Protein AF-A0A1C5UQI0-F1 (afdb_monomer)

Structure (mmCIF, N/CA/C/O backbone):
data_AF-A0A1C5UQI0-F1
#
_entry.id   AF-A0A1C5UQI0-F1
#
loop_
_atom_site.group_PDB
_atom_site.id
_atom_site.type_symbol
_atom_site.label_atom_id
_atom_site.label_alt_id
_atom_site.label_comp_id
_atom_site.label_asym_id
_atom_site.label_entity_id
_atom_site.label_seq_id
_atom_site.pdbx_PDB_ins_code
_atom_site.Cartn_x
_atom_site.Cartn_y
_atom_site.Cartn_z
_atom_site.occupancy
_atom_site.B_iso_or_equiv
_atom_site.auth_seq_id
_atom_site.auth_comp_id
_atom_site.auth_asym_id
_atom_site.auth_atom_id
_at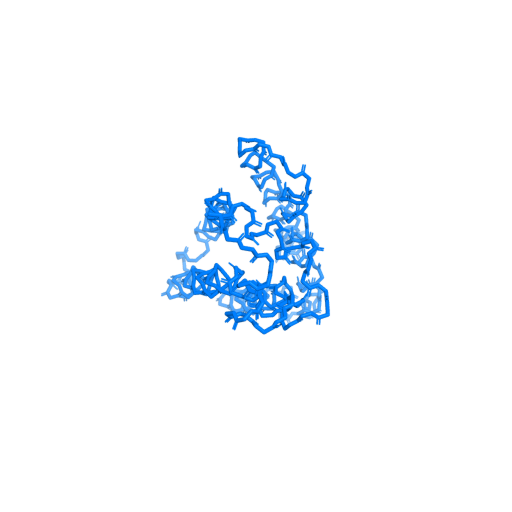om_site.pdbx_PDB_model_num
ATOM 1 N N . MET A 1 1 ? 28.189 0.727 -26.392 1.00 50.06 1 MET A N 1
ATOM 2 C CA . MET A 1 1 ? 26.965 -0.059 -26.652 1.00 50.06 1 MET A CA 1
ATOM 3 C C . MET A 1 1 ? 27.064 -1.346 -25.863 1.00 50.06 1 MET A C 1
ATOM 5 O O . MET A 1 1 ? 28.027 -2.077 -26.050 1.00 50.06 1 MET A O 1
ATOM 9 N N . THR A 1 2 ? 26.119 -1.582 -24.963 1.00 56.41 2 THR A N 1
ATOM 10 C CA . THR A 1 2 ? 26.025 -2.822 -24.183 1.00 56.41 2 THR A CA 1
ATOM 11 C C . THR A 1 2 ? 25.195 -3.815 -24.997 1.00 56.41 2 THR A C 1
ATOM 13 O O . THR A 1 2 ? 24.096 -3.468 -25.423 1.00 56.41 2 THR A O 1
ATOM 16 N N . SER A 1 3 ? 25.720 -5.009 -25.289 1.00 75.00 3 SER A N 1
ATOM 17 C CA . SER A 1 3 ? 24.973 -6.039 -26.029 1.00 75.00 3 SER A CA 1
ATOM 18 C C . SER A 1 3 ? 24.071 -6.829 -25.079 1.00 75.00 3 SER A C 1
ATOM 20 O O . SER A 1 3 ? 24.411 -6.993 -23.905 1.00 75.00 3 SER A O 1
ATOM 22 N N . THR A 1 4 ? 22.962 -7.377 -25.584 1.00 66.38 4 THR A N 1
ATOM 23 C CA . THR A 1 4 ? 22.097 -8.313 -24.838 1.00 66.38 4 THR A CA 1
ATOM 24 C C . THR A 1 4 ? 22.903 -9.460 -24.227 1.00 66.38 4 THR A C 1
ATOM 26 O O . THR A 1 4 ? 22.694 -9.799 -23.067 1.00 66.38 4 THR A O 1
ATOM 29 N N . GLY A 1 5 ? 23.902 -9.974 -24.954 1.00 64.12 5 GLY A N 1
ATOM 30 C CA . GLY A 1 5 ? 24.840 -10.979 -24.446 1.00 64.12 5 GLY A CA 1
ATOM 31 C C . GLY A 1 5 ? 25.583 -10.537 -23.180 1.00 64.12 5 GLY A C 1
ATOM 32 O O . GLY A 1 5 ? 25.612 -11.285 -22.212 1.00 64.12 5 GLY A O 1
ATOM 33 N N . SER A 1 6 ? 26.108 -9.306 -23.135 1.00 75.00 6 SER A N 1
ATOM 34 C CA . SER A 1 6 ? 26.832 -8.790 -21.956 1.00 75.00 6 SER A CA 1
ATOM 35 C C . SER A 1 6 ? 25.939 -8.511 -20.738 1.00 75.00 6 SER A C 1
ATOM 37 O O . SER A 1 6 ? 26.419 -8.552 -19.606 1.00 75.00 6 SER A O 1
ATOM 39 N N . ILE A 1 7 ? 24.640 -8.264 -20.953 1.00 70.50 7 ILE A N 1
ATOM 40 C CA . ILE A 1 7 ? 23.655 -8.076 -19.877 1.00 70.50 7 ILE A CA 1
ATOM 41 C C . ILE A 1 7 ? 23.342 -9.428 -19.227 1.00 70.50 7 ILE A C 1
ATOM 43 O O . ILE A 1 7 ? 23.446 -9.556 -18.009 1.00 70.50 7 ILE A O 1
ATOM 47 N N . TYR A 1 8 ? 23.051 -10.462 -20.021 1.00 69.88 8 TYR A N 1
ATOM 48 C CA . TYR A 1 8 ? 22.779 -11.796 -19.477 1.00 69.88 8 TYR A CA 1
ATOM 49 C C . TYR A 1 8 ? 24.009 -12.437 -18.824 1.00 69.88 8 TYR A C 1
ATOM 51 O O . TYR A 1 8 ? 23.858 -13.147 -17.839 1.00 69.88 8 TYR A O 1
ATOM 59 N N . THR A 1 9 ? 25.237 -12.123 -19.256 1.00 74.50 9 THR A N 1
ATOM 60 C CA . THR A 1 9 ? 26.443 -12.555 -18.521 1.00 74.50 9 THR A CA 1
ATOM 61 C C . THR A 1 9 ? 26.493 -11.995 -17.093 1.00 74.50 9 THR A C 1
ATOM 63 O O . THR A 1 9 ? 27.001 -12.664 -16.198 1.00 74.50 9 THR A O 1
ATOM 66 N N . ARG A 1 10 ? 25.969 -10.783 -16.859 1.00 80.81 10 ARG A N 1
ATOM 67 C CA . ARG A 1 10 ? 25.970 -10.143 -15.535 1.00 80.81 10 ARG A CA 1
ATOM 68 C C . ARG A 1 10 ? 24.823 -10.615 -14.642 1.00 80.81 10 ARG A C 1
ATOM 70 O O . ARG A 1 10 ? 25.010 -10.693 -13.433 1.00 80.81 10 ARG A O 1
ATOM 77 N N . PHE A 1 11 ? 23.658 -10.893 -15.222 1.00 84.88 11 PHE A N 1
ATOM 78 C CA . PHE A 1 11 ? 22.425 -11.160 -14.467 1.00 84.88 11 PHE A CA 1
ATOM 79 C C . PHE A 1 11 ? 21.903 -12.598 -14.595 1.00 84.88 11 PHE A C 1
ATOM 81 O O . PHE A 1 11 ? 20.900 -12.939 -13.980 1.00 84.88 11 PHE A O 1
ATOM 88 N N . GLY A 1 12 ? 22.573 -13.450 -15.371 1.00 88.31 12 GLY A N 1
ATOM 89 C CA . GLY A 1 12 ? 22.181 -14.837 -15.622 1.00 88.31 12 GLY A CA 1
ATOM 90 C C . GLY A 1 12 ? 21.058 -14.942 -16.651 1.00 88.31 12 GLY A C 1
ATOM 91 O O . GLY A 1 12 ? 21.274 -15.411 -17.768 1.00 88.31 12 GLY A O 1
ATOM 92 N N . ASP A 1 13 ? 19.865 -14.476 -16.294 1.00 88.50 13 ASP A N 1
ATOM 93 C CA . ASP A 1 13 ? 18.655 -14.593 -17.105 1.00 88.50 13 ASP A CA 1
ATOM 94 C C . ASP A 1 13 ? 17.747 -13.350 -16.990 1.00 88.50 13 ASP A C 1
ATOM 96 O O . ASP A 1 13 ? 18.134 -12.292 -16.481 1.00 88.50 13 ASP A O 1
ATOM 100 N N . LYS A 1 14 ? 16.527 -13.448 -17.532 1.00 89.56 14 LYS A N 1
ATOM 101 C CA . LYS A 1 14 ? 15.534 -12.366 -17.478 1.00 89.56 14 LYS A CA 1
ATOM 102 C C . LYS A 1 14 ? 15.034 -12.118 -16.050 1.00 89.56 14 LYS A C 1
ATOM 104 O O . LYS A 1 14 ? 14.754 -10.969 -15.717 1.00 89.56 14 LYS A O 1
ATOM 109 N N . GLN A 1 15 ? 14.927 -13.160 -15.226 1.00 91.19 15 GLN A N 1
ATOM 110 C CA . GLN A 1 15 ? 14.463 -13.045 -13.845 1.00 91.19 15 GLN A CA 1
ATOM 111 C C . GLN A 1 15 ? 15.514 -12.348 -12.975 1.00 91.19 15 GLN A C 1
ATOM 113 O O . GLN A 1 15 ? 15.165 -11.457 -12.205 1.00 91.19 15 GLN A O 1
ATOM 118 N N . GLY A 1 16 ? 16.797 -12.663 -13.154 1.00 92.50 16 GLY A N 1
ATOM 119 C CA . GLY A 1 16 ? 17.904 -11.980 -12.487 1.00 92.50 16 GLY A CA 1
ATOM 120 C C . GLY A 1 16 ? 18.025 -10.510 -12.892 1.00 92.50 16 GLY A C 1
ATOM 121 O O . GLY A 1 16 ? 18.287 -9.661 -12.040 1.00 92.50 16 GLY A O 1
ATOM 122 N N . LEU A 1 17 ? 17.761 -10.176 -14.162 1.00 93.38 17 LEU A N 1
ATOM 123 C CA . LEU A 1 17 ? 17.689 -8.777 -14.601 1.00 93.38 17 LEU A CA 1
ATOM 124 C C . LEU A 1 17 ? 16.491 -8.048 -13.977 1.00 93.38 17 LEU A C 1
ATOM 126 O O . LEU A 1 17 ? 16.656 -6.935 -13.490 1.00 93.38 17 LEU A O 1
ATOM 130 N N . PHE A 1 18 ? 15.306 -8.669 -13.972 1.00 95.38 18 PHE A N 1
ATOM 131 C CA . PHE A 1 18 ? 14.113 -8.113 -13.327 1.00 95.38 18 PHE A CA 1
ATOM 132 C C . PHE A 1 18 ? 14.373 -7.835 -11.845 1.00 95.38 18 PHE A C 1
ATOM 134 O O . PHE A 1 18 ? 14.191 -6.707 -11.392 1.00 95.38 18 PHE A O 1
ATOM 141 N N . LYS A 1 19 ? 14.897 -8.831 -11.120 1.00 96.50 19 LYS A N 1
ATOM 142 C CA . LYS A 1 19 ? 15.276 -8.717 -9.710 1.00 96.50 19 LYS A CA 1
ATOM 143 C C . LYS A 1 19 ? 16.222 -7.545 -9.473 1.00 96.50 19 LYS A C 1
ATOM 145 O O . LYS A 1 19 ? 15.951 -6.717 -8.616 1.00 96.50 19 LYS A O 1
ATOM 150 N N . ALA A 1 20 ? 17.290 -7.434 -10.262 1.00 96.00 20 ALA A N 1
ATOM 151 C CA . ALA A 1 20 ? 18.268 -6.360 -10.107 1.00 96.00 20 ALA A CA 1
ATOM 152 C C . ALA A 1 20 ? 17.680 -4.949 -10.306 1.00 96.00 20 ALA A C 1
ATOM 154 O O . ALA A 1 20 ? 18.258 -3.985 -9.808 1.00 96.00 20 ALA A O 1
ATOM 155 N N . ILE A 1 21 ? 16.567 -4.826 -11.038 1.00 96.81 21 ILE A N 1
ATOM 156 C CA . ILE A 1 21 ? 15.860 -3.559 -11.254 1.00 96.81 21 ILE A CA 1
ATOM 157 C C . ILE A 1 21 ? 14.901 -3.267 -10.094 1.00 96.81 21 ILE A C 1
ATOM 159 O O . ILE A 1 21 ? 14.908 -2.156 -9.573 1.00 96.81 21 ILE A O 1
ATOM 163 N N . VAL A 1 22 ? 14.081 -4.242 -9.686 1.00 98.12 22 VAL A N 1
ATOM 164 C CA . VAL A 1 22 ? 12.972 -3.988 -8.747 1.00 98.12 22 VAL A CA 1
ATOM 165 C C . VAL A 1 22 ? 13.344 -4.185 -7.278 1.00 98.12 22 VAL A C 1
ATOM 167 O O . VAL A 1 22 ? 12.765 -3.537 -6.412 1.00 98.12 22 VAL A O 1
ATOM 170 N N . GLU A 1 23 ? 14.304 -5.056 -6.963 1.00 98.06 23 GLU A N 1
ATOM 171 C CA . GLU A 1 23 ? 14.631 -5.403 -5.575 1.00 98.06 23 GLU A CA 1
ATOM 172 C C . GLU A 1 23 ? 15.016 -4.182 -4.721 1.00 98.06 23 GLU A C 1
ATOM 174 O O . GLU A 1 23 ? 14.485 -4.075 -3.615 1.00 98.06 23 GLU A O 1
ATOM 179 N N . PRO A 1 24 ? 15.842 -3.223 -5.191 1.00 98.31 24 PRO A N 1
ATOM 180 C CA . PRO A 1 24 ? 16.176 -2.045 -4.391 1.00 98.31 24 PRO A CA 1
ATOM 181 C C . PRO A 1 24 ? 14.942 -1.244 -3.955 1.00 98.31 24 PRO A C 1
ATOM 183 O O . PRO A 1 24 ? 14.808 -0.919 -2.775 1.00 98.31 24 PRO A O 1
ATOM 186 N N . VAL A 1 25 ? 14.007 -0.990 -4.879 1.00 98.12 25 VAL A N 1
ATOM 187 C CA . VAL A 1 25 ? 12.800 -0.199 -4.586 1.00 98.12 25 VAL A CA 1
ATOM 188 C C . VAL A 1 25 ? 11.784 -0.980 -3.755 1.00 98.12 25 VAL A C 1
ATOM 190 O O . VAL A 1 25 ? 11.100 -0.389 -2.924 1.00 98.12 25 VAL A O 1
ATOM 193 N N . VAL A 1 26 ? 11.723 -2.309 -3.908 1.00 98.00 26 VAL A N 1
ATOM 194 C CA . VAL A 1 26 ? 10.898 -3.188 -3.063 1.00 98.00 26 VAL A CA 1
ATOM 195 C C . VAL A 1 26 ? 11.366 -3.128 -1.612 1.00 98.00 26 VAL A C 1
ATOM 197 O O . VAL A 1 26 ? 10.545 -2.948 -0.714 1.00 98.00 26 VAL A O 1
ATOM 200 N N . GLN A 1 27 ? 12.672 -3.265 -1.365 1.00 97.88 27 GLN A N 1
ATOM 201 C CA . GLN A 1 27 ? 13.197 -3.252 0.003 1.00 97.88 27 GLN A CA 1
ATOM 202 C C . GLN A 1 27 ? 13.041 -1.880 0.656 1.00 97.88 27 GLN A C 1
ATOM 204 O O . GLN A 1 27 ? 12.650 -1.792 1.821 1.00 97.88 27 GLN A O 1
ATOM 209 N N . GLU A 1 28 ? 13.294 -0.809 -0.095 1.00 97.88 28 GLU A N 1
ATOM 210 C CA . GLU A 1 28 ? 13.086 0.546 0.404 1.00 97.88 28 GLU A CA 1
ATOM 211 C C . GLU A 1 28 ? 11.604 0.829 0.687 1.00 97.88 28 GLU A C 1
ATOM 213 O O . GLU A 1 28 ? 11.287 1.373 1.746 1.00 97.88 28 GLU A O 1
ATOM 218 N N . MET A 1 29 ? 10.691 0.399 -0.194 1.00 97.06 29 MET A N 1
ATOM 219 C CA . MET A 1 29 ? 9.253 0.532 0.047 1.00 97.06 29 MET A CA 1
ATOM 220 C C . MET A 1 29 ? 8.834 -0.209 1.311 1.00 97.06 29 MET A C 1
ATOM 222 O O . MET A 1 29 ? 8.196 0.391 2.168 1.00 97.06 29 MET A O 1
ATOM 226 N N . ARG A 1 30 ? 9.221 -1.483 1.467 1.00 96.44 30 ARG A N 1
ATOM 227 C CA . ARG A 1 30 ? 8.892 -2.273 2.666 1.00 96.44 30 ARG A CA 1
ATOM 228 C C . ARG A 1 30 ? 9.386 -1.583 3.936 1.00 96.44 30 ARG A C 1
ATOM 230 O O . ARG A 1 30 ? 8.637 -1.475 4.902 1.00 96.44 30 ARG A O 1
ATOM 237 N N . HIS A 1 31 ? 10.622 -1.084 3.927 1.00 96.12 31 HIS A N 1
ATOM 238 C CA . HIS A 1 31 ? 11.191 -0.380 5.073 1.00 96.12 31 HIS A CA 1
ATOM 239 C C . HIS A 1 31 ? 10.395 0.882 5.426 1.00 96.12 31 HIS A C 1
ATOM 241 O O . HIS A 1 31 ? 9.986 1.040 6.576 1.00 96.12 31 HIS A O 1
ATOM 247 N N . ARG A 1 32 ? 10.128 1.744 4.437 1.00 94.69 32 ARG A N 1
ATOM 248 C CA . ARG A 1 32 ? 9.341 2.973 4.620 1.00 94.69 32 ARG A CA 1
ATOM 249 C C . ARG A 1 32 ? 7.926 2.664 5.099 1.00 94.69 32 ARG A C 1
ATOM 251 O O . ARG A 1 32 ? 7.443 3.320 6.014 1.00 94.69 32 ARG A O 1
ATOM 258 N N . PHE A 1 33 ? 7.290 1.658 4.504 1.00 94.81 33 PHE A N 1
ATOM 259 C CA . PHE A 1 33 ? 5.931 1.253 4.832 1.00 94.81 33 PHE A CA 1
ATOM 260 C C . PHE A 1 33 ? 5.829 0.800 6.289 1.00 94.81 33 PHE A C 1
ATOM 262 O O . PHE A 1 33 ? 5.042 1.355 7.045 1.00 94.81 33 PHE A O 1
ATOM 269 N N . ILE A 1 34 ? 6.696 -0.121 6.719 1.00 95.56 34 ILE A N 1
ATOM 270 C CA . ILE A 1 34 ? 6.747 -0.579 8.116 1.00 95.56 34 ILE A CA 1
ATOM 271 C C . ILE A 1 34 ? 7.067 0.579 9.062 1.00 95.56 34 ILE A C 1
ATOM 273 O O . ILE A 1 34 ? 6.457 0.678 10.122 1.00 95.56 34 ILE A O 1
ATOM 277 N N . GLN A 1 35 ? 7.999 1.460 8.695 1.00 93.50 35 GLN A N 1
ATOM 278 C CA . GLN A 1 35 ? 8.382 2.580 9.549 1.00 93.50 35 GLN A CA 1
ATOM 279 C C . GLN A 1 35 ? 7.203 3.522 9.826 1.00 93.50 35 GLN A C 1
ATOM 281 O O . GLN A 1 35 ? 6.998 3.893 10.977 1.00 93.50 35 GLN A O 1
ATOM 286 N N . VAL A 1 36 ? 6.414 3.868 8.804 1.00 92.50 36 VAL A N 1
ATOM 287 C CA . VAL A 1 36 ? 5.199 4.689 8.957 1.00 92.50 36 VAL A CA 1
ATOM 288 C C . VAL A 1 36 ? 4.238 4.032 9.955 1.00 92.50 36 VAL A C 1
ATOM 290 O O . VAL A 1 36 ? 3.779 4.670 10.896 1.00 92.50 36 VAL A O 1
ATOM 293 N N . GLN A 1 37 ? 3.997 2.730 9.823 1.00 93.62 37 GLN A N 1
ATOM 294 C CA . GLN A 1 37 ? 3.106 2.013 10.736 1.00 93.62 37 GLN A CA 1
ATOM 295 C C . GLN A 1 37 ? 3.632 1.957 12.182 1.00 93.62 37 GLN A C 1
ATOM 297 O O . GLN A 1 37 ? 2.893 2.187 13.139 1.00 93.62 37 GLN A O 1
ATOM 302 N N . GLU A 1 38 ? 4.924 1.669 12.351 1.00 94.62 38 GLU A N 1
ATOM 303 C CA . GLU A 1 38 ? 5.593 1.611 13.656 1.00 94.62 38 GLU A CA 1
ATOM 304 C C . GLU A 1 38 ? 5.612 2.974 14.352 1.00 94.62 38 GLU A C 1
ATOM 306 O O . GLU A 1 38 ? 5.422 3.061 15.564 1.00 94.62 38 GLU A O 1
ATOM 311 N N . ASP A 1 39 ? 5.855 4.051 13.607 1.00 93.94 39 ASP A N 1
ATOM 312 C CA . ASP A 1 39 ? 5.909 5.399 14.165 1.00 93.94 39 ASP A CA 1
ATOM 313 C C . ASP A 1 39 ? 4.522 5.876 14.615 1.00 93.94 39 ASP A C 1
ATOM 315 O O . ASP A 1 39 ? 4.423 6.505 15.669 1.00 93.94 39 ASP A O 1
ATOM 319 N N . PHE A 1 40 ? 3.453 5.500 13.903 1.00 93.69 40 PHE A N 1
ATOM 320 C CA . PHE A 1 40 ? 2.077 5.694 14.369 1.00 93.69 40 PHE A CA 1
ATOM 321 C C . PHE A 1 40 ? 1.764 4.865 15.618 1.00 93.69 40 PHE A C 1
ATOM 323 O O . PHE A 1 40 ? 1.270 5.392 16.613 1.00 93.69 40 PHE A O 1
ATOM 330 N N . HIS A 1 41 ? 2.097 3.572 15.605 1.00 93.38 41 HIS A N 1
ATOM 331 C CA . HIS A 1 41 ? 1.766 2.656 16.698 1.00 93.38 41 HIS A CA 1
ATOM 332 C C . HIS A 1 41 ? 2.458 3.005 18.030 1.00 93.38 41 HIS A C 1
ATOM 334 O O . HIS A 1 41 ? 1.957 2.657 19.097 1.00 93.38 41 HIS A O 1
ATOM 340 N N . LYS A 1 42 ? 3.600 3.705 17.989 1.00 94.25 42 LYS A N 1
ATOM 341 C CA . LYS A 1 42 ? 4.308 4.200 19.186 1.00 94.25 42 LYS A CA 1
ATOM 342 C C . LYS A 1 42 ? 3.640 5.406 19.850 1.00 94.25 42 LYS A C 1
ATOM 344 O O . LYS A 1 42 ? 4.029 5.750 20.967 1.00 94.25 42 LYS A O 1
ATOM 349 N N . MET A 1 43 ? 2.714 6.083 19.172 1.00 94.19 43 MET A N 1
ATOM 350 C CA . MET A 1 43 ? 1.970 7.202 19.753 1.00 94.19 43 MET A CA 1
ATOM 351 C C . MET A 1 43 ? 1.008 6.693 20.834 1.00 94.19 43 MET A C 1
ATOM 353 O O . MET A 1 43 ? 0.615 5.526 20.820 1.00 94.19 43 MET A O 1
ATOM 357 N N . ASP A 1 44 ? 0.620 7.549 21.779 1.00 93.62 44 ASP A N 1
ATOM 358 C CA . ASP A 1 44 ? -0.430 7.189 22.735 1.00 93.62 44 ASP A CA 1
ATOM 359 C C . ASP A 1 44 ? -1.817 7.124 22.067 1.00 93.62 44 ASP A C 1
ATOM 361 O O . ASP A 1 44 ? -2.008 7.569 20.936 1.00 93.62 44 ASP A O 1
ATOM 365 N N . GLU A 1 45 ? -2.784 6.524 22.763 1.00 91.62 45 GLU A N 1
ATOM 366 C CA . GLU A 1 45 ? -4.143 6.307 22.250 1.00 91.62 45 GLU A CA 1
ATOM 367 C C . GLU A 1 45 ? -4.821 7.614 21.807 1.00 91.62 45 GLU A C 1
ATOM 369 O O . GLU A 1 45 ? -5.424 7.659 20.734 1.00 91.62 45 GLU A O 1
ATOM 374 N N . GLU A 1 46 ? -4.695 8.686 22.597 1.00 92.19 46 GLU A N 1
ATOM 375 C CA . GLU A 1 46 ? -5.333 9.975 22.310 1.00 92.19 46 GLU A CA 1
ATOM 376 C C . GLU A 1 46 ? -4.770 10.584 21.020 1.00 92.19 46 GLU A C 1
ATOM 378 O O . GLU A 1 46 ? -5.532 11.013 20.146 1.00 92.19 46 GLU A O 1
ATOM 383 N N . GLN A 1 47 ? -3.447 10.543 20.856 1.00 92.75 47 GLN A N 1
ATOM 384 C CA . GLN A 1 47 ? -2.781 11.019 19.652 1.00 92.75 47 GLN A CA 1
ATOM 385 C C . GLN A 1 47 ? -3.105 10.142 18.436 1.00 92.75 47 GLN A C 1
ATOM 387 O O . GLN A 1 47 ? -3.409 10.676 17.369 1.00 92.75 47 GLN A O 1
ATOM 392 N N . GLN A 1 48 ? -3.112 8.810 18.583 1.00 91.31 48 GLN A N 1
ATOM 393 C CA . GLN A 1 48 ? -3.501 7.907 17.495 1.00 91.31 48 GLN A CA 1
ATOM 394 C C . GLN A 1 48 ? -4.927 8.210 17.017 1.00 91.31 48 GLN A C 1
ATOM 396 O O . GLN A 1 48 ? -5.172 8.294 15.816 1.00 91.31 48 GLN A O 1
ATOM 401 N N . MET A 1 49 ? -5.878 8.417 17.931 1.00 89.62 49 MET A N 1
ATOM 402 C CA . MET A 1 49 ? -7.256 8.774 17.577 1.00 89.62 49 MET A CA 1
ATOM 403 C C . MET A 1 49 ? -7.362 10.134 16.880 1.00 89.62 49 MET A C 1
ATOM 405 O O . MET A 1 49 ? -8.144 10.268 15.935 1.00 89.62 49 MET A O 1
ATOM 409 N N . ALA A 1 50 ? -6.598 11.129 17.335 1.00 91.62 50 ALA A N 1
ATOM 410 C CA . ALA A 1 50 ? -6.606 12.468 16.756 1.00 91.62 50 ALA A CA 1
ATOM 411 C C . ALA A 1 50 ? -6.032 12.488 15.329 1.00 91.62 50 ALA A C 1
ATOM 413 O O . ALA A 1 50 ? -6.607 13.130 14.444 1.00 91.62 50 ALA A O 1
ATOM 414 N N . ASP A 1 51 ? -4.949 11.745 15.098 1.00 92.81 51 ASP A N 1
ATOM 415 C CA . ASP A 1 51 ? -4.151 11.865 13.878 1.00 92.81 51 ASP A CA 1
ATOM 416 C C . ASP A 1 51 ? -4.409 10.769 12.843 1.00 92.81 51 ASP A C 1
ATOM 418 O O . ASP A 1 51 ? -3.988 10.937 11.699 1.00 92.81 51 ASP A O 1
ATOM 422 N N . MET A 1 52 ? -5.099 9.669 13.182 1.00 91.75 52 MET A N 1
ATOM 423 C CA . MET A 1 52 ? -5.242 8.486 12.308 1.00 91.75 52 MET A CA 1
ATOM 424 C C . MET A 1 52 ? -5.581 8.845 10.855 1.00 91.75 52 MET A C 1
ATOM 426 O O . MET A 1 52 ? -4.945 8.357 9.920 1.00 91.75 52 MET A O 1
ATOM 430 N N . LYS A 1 53 ? -6.544 9.752 10.649 1.00 92.00 53 LYS A N 1
ATOM 431 C CA . LYS A 1 53 ? -7.003 10.134 9.305 1.00 92.00 53 LYS A CA 1
ATOM 432 C C . LYS A 1 53 ? -5.941 10.883 8.509 1.00 92.00 53 LYS A C 1
ATOM 434 O O . LYS A 1 53 ? -5.747 10.583 7.331 1.00 92.00 53 LYS A O 1
ATOM 439 N N . SER A 1 54 ? -5.280 11.868 9.120 1.00 92.88 54 SER A N 1
ATOM 440 C CA . SER A 1 54 ? -4.192 12.603 8.466 1.00 92.88 54 SER A CA 1
ATOM 441 C C . SER A 1 54 ? -2.990 11.700 8.247 1.00 92.88 54 SER A C 1
ATOM 443 O O . SER A 1 54 ? -2.437 11.703 7.155 1.00 92.88 54 SER A O 1
ATOM 445 N N . TYR A 1 55 ? -2.652 10.866 9.228 1.00 92.69 55 TYR A N 1
ATOM 446 C CA . TYR A 1 55 ? -1.513 9.962 9.161 1.00 92.69 55 TYR A CA 1
ATOM 447 C C . TYR A 1 55 ? -1.672 8.926 8.038 1.00 92.69 55 TYR A C 1
ATOM 449 O O . TYR A 1 55 ? -0.766 8.749 7.227 1.00 92.69 55 TYR A O 1
ATOM 457 N N . SER A 1 56 ? -2.854 8.310 7.917 1.00 92.12 56 SER A N 1
ATOM 458 C CA . SER A 1 56 ? -3.174 7.378 6.827 1.00 92.12 56 SER A CA 1
ATOM 459 C C . SER A 1 56 ? -3.134 8.065 5.454 1.00 92.12 56 SER A C 1
ATOM 461 O O . SER A 1 56 ? -2.514 7.561 4.512 1.00 92.12 56 SER A O 1
ATOM 463 N N . ALA A 1 57 ? -3.736 9.255 5.334 1.00 93.44 57 ALA A N 1
ATOM 464 C CA . ALA A 1 57 ? -3.752 10.005 4.079 1.00 93.44 57 ALA A CA 1
ATOM 465 C C . ALA A 1 57 ? -2.344 10.452 3.644 1.00 93.44 57 ALA A C 1
ATOM 467 O O . ALA A 1 57 ? -1.968 10.286 2.482 1.00 93.44 57 ALA A O 1
ATOM 468 N N . GLU A 1 58 ? -1.551 10.996 4.567 1.00 94.62 58 GLU A N 1
ATOM 469 C CA . GLU A 1 58 ? -0.177 11.434 4.316 1.00 94.62 58 GLU A CA 1
ATOM 470 C C . GLU A 1 58 ? 0.750 10.252 4.026 1.00 94.62 58 GLU A C 1
ATOM 472 O O . GLU A 1 58 ? 1.545 10.324 3.087 1.00 94.62 58 GLU A O 1
ATOM 477 N N . GLY A 1 59 ? 0.598 9.148 4.761 1.00 93.75 59 GLY A N 1
ATOM 478 C CA . GLY A 1 59 ? 1.332 7.906 4.538 1.00 93.75 59 GLY A CA 1
ATOM 479 C C . GLY A 1 59 ? 1.105 7.362 3.129 1.00 93.75 59 GLY A C 1
ATOM 480 O O . GLY A 1 59 ? 2.065 7.170 2.378 1.00 93.75 59 GLY A O 1
ATOM 481 N N . MET A 1 60 ? -0.157 7.210 2.712 1.00 94.50 60 MET A N 1
ATOM 482 C CA . MET A 1 60 ? -0.470 6.721 1.366 1.00 94.50 60 MET A CA 1
ATOM 483 C C . MET A 1 60 ? -0.017 7.693 0.270 1.00 94.50 60 MET A C 1
ATOM 485 O O . MET A 1 60 ? 0.503 7.281 -0.771 1.00 94.50 60 MET A O 1
ATOM 489 N N . ARG A 1 61 ? -0.140 9.003 0.506 1.00 96.06 61 ARG A N 1
ATOM 490 C CA . ARG A 1 61 ? 0.403 10.009 -0.410 1.00 96.06 61 ARG A CA 1
ATOM 491 C C . ARG A 1 61 ? 1.922 9.879 -0.545 1.00 96.06 61 ARG A C 1
ATOM 493 O O . ARG A 1 61 ? 2.434 9.951 -1.661 1.00 96.06 61 ARG A O 1
ATOM 500 N N . GLY A 1 62 ? 2.635 9.659 0.558 1.00 96.06 62 GLY A N 1
ATOM 501 C CA . GLY A 1 62 ? 4.079 9.423 0.580 1.00 96.06 62 GLY A CA 1
ATOM 502 C C . GLY A 1 62 ? 4.489 8.183 -0.218 1.00 96.06 62 GLY A C 1
ATOM 503 O O . GLY A 1 62 ? 5.433 8.254 -1.005 1.00 96.06 62 GLY A O 1
ATOM 504 N N . ILE A 1 63 ? 3.734 7.087 -0.092 1.00 94.75 63 ILE A N 1
ATOM 505 C CA . ILE A 1 63 ? 3.922 5.858 -0.882 1.00 94.75 63 ILE A CA 1
ATOM 506 C C . ILE A 1 63 ? 3.817 6.160 -2.376 1.00 94.75 63 ILE A C 1
ATOM 508 O O . ILE A 1 63 ? 4.724 5.824 -3.136 1.00 94.75 63 ILE A O 1
ATOM 512 N N . VAL A 1 64 ? 2.752 6.844 -2.806 1.00 96.81 64 VAL A N 1
ATOM 513 C CA . VAL A 1 64 ? 2.570 7.197 -4.223 1.00 96.81 64 VAL A CA 1
ATOM 514 C C . VAL A 1 64 ? 3.678 8.133 -4.704 1.00 96.81 64 VAL A C 1
ATOM 516 O O . VAL A 1 64 ? 4.207 7.939 -5.796 1.00 96.81 64 VAL A O 1
ATOM 519 N N . ILE A 1 65 ? 4.093 9.119 -3.904 1.00 97.88 65 ILE A N 1
ATOM 520 C CA . ILE A 1 65 ? 5.211 10.006 -4.263 1.00 97.88 65 ILE A CA 1
ATOM 521 C C . ILE A 1 65 ? 6.485 9.199 -4.5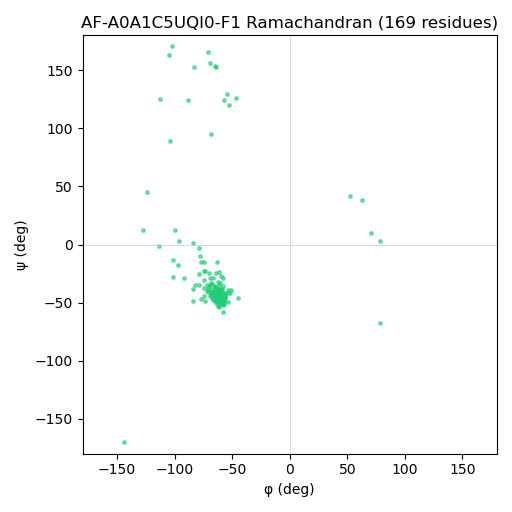26 1.00 97.88 65 ILE A C 1
ATOM 523 O O . ILE A 1 65 ? 7.106 9.407 -5.570 1.00 97.88 65 ILE A O 1
ATOM 527 N N . PHE A 1 66 ? 6.827 8.268 -3.633 1.00 97.62 66 PHE A N 1
ATOM 528 C CA . PHE A 1 66 ? 7.998 7.406 -3.782 1.00 97.62 66 PHE A CA 1
ATOM 529 C C . PHE A 1 66 ? 7.883 6.490 -5.010 1.00 97.62 66 PHE A C 1
ATOM 531 O O . PHE A 1 66 ? 8.841 6.345 -5.770 1.00 97.62 66 PHE A O 1
ATOM 538 N N . MET A 1 67 ? 6.690 5.952 -5.286 1.00 97.31 67 MET A N 1
ATOM 539 C CA . MET A 1 67 ? 6.456 5.187 -6.513 1.00 97.31 67 MET A CA 1
ATOM 540 C C . MET A 1 67 ? 6.735 6.010 -7.770 1.00 97.31 67 MET A C 1
ATOM 542 O O . MET A 1 67 ? 7.334 5.502 -8.709 1.00 97.31 67 MET A O 1
ATOM 546 N N . TYR A 1 68 ? 6.357 7.289 -7.787 1.00 97.94 68 TYR A N 1
ATOM 547 C CA . TYR A 1 68 ? 6.615 8.182 -8.921 1.00 97.94 68 TYR A CA 1
ATOM 548 C C . TYR A 1 68 ? 8.077 8.633 -9.042 1.00 97.94 68 TYR A C 1
ATOM 550 O O . TYR A 1 68 ? 8.499 9.011 -10.135 1.00 97.94 68 TYR A O 1
ATOM 558 N N . GLU A 1 69 ? 8.857 8.603 -7.961 1.00 98.19 69 GLU A N 1
ATOM 559 C CA . GLU A 1 69 ? 10.312 8.821 -8.008 1.00 98.19 69 GLU A CA 1
ATOM 560 C C . GLU A 1 69 ? 11.038 7.653 -8.696 1.00 98.19 69 GLU A C 1
ATOM 562 O O . GLU A 1 69 ? 12.048 7.868 -9.365 1.00 98.19 69 GLU A O 1
ATOM 567 N N . HIS A 1 70 ? 10.463 6.448 -8.617 1.00 98.12 70 HIS A N 1
ATOM 568 C CA . HIS A 1 70 ? 10.958 5.210 -9.227 1.00 98.12 70 HIS A CA 1
ATOM 569 C C . HIS A 1 70 ? 9.910 4.565 -10.148 1.00 98.12 70 HIS A C 1
ATOM 571 O O . HIS A 1 70 ? 9.622 3.366 -10.081 1.00 98.12 70 HIS A O 1
ATOM 577 N N . PHE A 1 71 ? 9.279 5.394 -10.986 1.00 98.00 71 PHE A N 1
ATOM 578 C CA . PHE A 1 71 ? 8.067 5.012 -11.713 1.00 98.00 71 PHE A CA 1
ATOM 579 C C . PHE A 1 71 ? 8.245 3.759 -12.574 1.00 98.00 71 PHE A C 1
ATOM 581 O O . PHE A 1 71 ? 7.386 2.883 -12.571 1.00 98.00 71 PHE A O 1
ATOM 588 N N . ASN A 1 72 ? 9.360 3.648 -13.299 1.00 97.75 72 ASN A N 1
ATOM 589 C CA . ASN A 1 72 ? 9.583 2.521 -14.205 1.00 97.75 72 ASN A CA 1
ATOM 590 C C . ASN A 1 72 ? 9.783 1.212 -13.438 1.00 97.75 72 ASN A C 1
ATOM 592 O O . ASN A 1 72 ? 9.309 0.165 -13.875 1.00 97.75 72 ASN A O 1
ATOM 596 N N . GLU A 1 73 ? 10.475 1.267 -12.305 1.00 98.31 73 GLU A N 1
ATOM 597 C CA . GLU A 1 73 ? 10.727 0.132 -11.432 1.00 98.31 73 GLU A CA 1
ATOM 598 C C . GLU A 1 73 ? 9.422 -0.371 -10.809 1.00 98.31 73 GLU A C 1
ATOM 600 O O . GLU A 1 73 ? 9.155 -1.572 -10.856 1.00 98.31 73 GLU A O 1
ATOM 605 N N . PHE A 1 74 ? 8.570 0.530 -10.306 1.00 98.00 74 PHE A N 1
ATOM 606 C CA . PHE A 1 74 ? 7.262 0.158 -9.755 1.00 98.00 74 PHE A CA 1
ATOM 607 C C . PHE A 1 74 ? 6.262 -0.274 -10.823 1.00 98.00 74 PHE A C 1
ATOM 609 O O . PHE A 1 74 ? 5.533 -1.239 -10.607 1.00 98.00 74 PHE A O 1
ATOM 616 N N . TYR A 1 75 ? 6.244 0.373 -11.987 1.00 97.38 75 TYR A N 1
ATOM 617 C CA . TYR A 1 75 ? 5.438 -0.080 -13.118 1.00 97.38 75 TYR A CA 1
ATOM 618 C C . TYR A 1 75 ? 5.831 -1.507 -13.520 1.00 97.38 75 TYR A C 1
ATOM 620 O O . TYR A 1 75 ? 4.977 -2.385 -13.621 1.00 97.38 75 TYR A O 1
ATOM 628 N N . LEU A 1 76 ? 7.135 -1.771 -13.662 1.00 97.12 76 LEU A N 1
ATOM 629 C CA . LEU A 1 76 ? 7.652 -3.099 -13.983 1.00 97.12 76 LEU A CA 1
ATOM 630 C C . LEU A 1 76 ? 7.310 -4.124 -12.890 1.00 97.12 76 LEU A C 1
ATOM 632 O O . LEU A 1 76 ? 6.888 -5.236 -13.206 1.00 97.12 76 LEU A O 1
ATOM 636 N N . LEU A 1 77 ? 7.460 -3.756 -11.617 1.00 97.50 77 LEU A N 1
ATOM 637 C CA . LEU A 1 77 ? 7.097 -4.594 -10.475 1.00 97.50 77 LEU A CA 1
ATOM 638 C C . LEU A 1 77 ? 5.605 -4.960 -10.484 1.00 97.50 77 LEU A C 1
ATOM 640 O O . LEU A 1 77 ? 5.259 -6.119 -10.273 1.00 97.50 77 LEU A O 1
ATOM 644 N N . LEU A 1 78 ? 4.718 -4.000 -10.739 1.00 95.50 78 LEU A N 1
ATOM 645 C CA . LEU A 1 78 ? 3.267 -4.202 -10.663 1.00 95.50 78 LEU A CA 1
ATOM 646 C C . LEU A 1 78 ? 2.673 -4.911 -11.887 1.00 95.50 78 LEU A C 1
ATOM 648 O O . LEU A 1 78 ? 1.608 -5.520 -11.761 1.00 95.50 78 LEU A O 1
ATOM 652 N N . ASP A 1 79 ? 3.331 -4.818 -13.046 1.00 95.00 79 ASP A N 1
ATOM 653 C CA . ASP A 1 79 ? 2.852 -5.364 -14.326 1.00 95.00 79 ASP A CA 1
ATOM 654 C C . ASP A 1 79 ? 3.534 -6.692 -14.709 1.00 95.00 79 ASP A C 1
ATOM 656 O O . ASP A 1 79 ? 2.943 -7.530 -15.388 1.00 95.00 79 ASP A O 1
ATOM 660 N N . ALA A 1 80 ? 4.773 -6.929 -14.256 1.00 95.00 80 ALA A N 1
ATOM 661 C CA . ALA A 1 80 ? 5.596 -8.051 -14.725 1.00 95.00 80 ALA A CA 1
ATOM 662 C C . ALA A 1 80 ? 6.184 -8.945 -13.616 1.00 95.00 80 ALA A C 1
ATOM 664 O O . ALA A 1 80 ? 7.053 -9.770 -13.903 1.00 95.00 80 ALA A O 1
ATOM 665 N N . SER A 1 81 ? 5.721 -8.826 -12.367 1.00 94.88 81 SER A N 1
ATOM 666 C CA . SER A 1 81 ? 6.204 -9.660 -11.252 1.00 94.88 81 SER A CA 1
ATOM 667 C C . SER A 1 81 ? 5.649 -11.083 -11.220 1.00 94.88 81 SER A C 1
ATOM 669 O O . SER A 1 81 ? 6.217 -11.914 -10.511 1.00 94.88 81 SER A O 1
ATOM 671 N N . TYR A 1 82 ? 4.586 -11.400 -11.967 1.00 94.69 82 TYR A N 1
ATOM 672 C CA . TYR A 1 82 ? 3.977 -12.735 -11.958 1.00 94.69 82 TYR A CA 1
ATOM 673 C C . TYR A 1 82 ? 5.000 -13.842 -12.266 1.00 94.69 82 TYR A C 1
ATOM 675 O O . TYR A 1 82 ? 5.733 -13.773 -13.256 1.00 94.69 82 TYR A O 1
ATOM 683 N N . GLY A 1 83 ? 5.048 -14.877 -11.422 1.00 93.00 83 GLY A N 1
ATOM 684 C CA . GLY A 1 83 ? 6.009 -15.977 -11.535 1.00 93.00 83 GLY A CA 1
ATOM 685 C C . GLY A 1 83 ? 7.416 -15.656 -11.016 1.00 93.00 83 GLY A C 1
ATOM 686 O O . GLY A 1 83 ? 8.303 -16.502 -11.116 1.00 93.00 83 GLY A O 1
ATOM 687 N N . THR A 1 84 ? 7.638 -14.462 -10.458 1.00 95.50 84 THR A N 1
ATOM 688 C CA . THR A 1 84 ? 8.874 -14.089 -9.751 1.00 95.50 84 THR A CA 1
ATOM 689 C C . THR A 1 84 ? 8.668 -14.139 -8.235 1.00 95.50 84 THR A C 1
ATOM 691 O O . THR A 1 84 ? 7.541 -14.228 -7.757 1.00 95.50 84 THR A O 1
ATOM 694 N N . GLU A 1 85 ? 9.744 -14.016 -7.453 1.00 95.00 85 GLU A N 1
ATOM 695 C CA . GLU A 1 85 ? 9.646 -13.912 -5.986 1.00 95.00 85 GLU A CA 1
ATOM 696 C C . GLU A 1 85 ? 8.894 -12.655 -5.510 1.00 95.00 85 GLU A C 1
ATOM 698 O O . GLU A 1 85 ? 8.481 -12.590 -4.361 1.00 95.00 85 GLU A O 1
ATOM 703 N N . PHE A 1 86 ? 8.688 -11.671 -6.393 1.00 97.31 86 PHE A N 1
ATOM 704 C CA . PHE A 1 86 ? 8.022 -10.406 -6.082 1.00 97.31 86 PHE A CA 1
ATOM 705 C C . PHE A 1 86 ? 6.529 -10.398 -6.432 1.00 97.31 86 PHE A C 1
ATOM 707 O O . PHE A 1 86 ? 5.878 -9.368 -6.284 1.00 97.31 86 PHE A O 1
ATOM 714 N N . GLN A 1 87 ? 5.974 -11.518 -6.911 1.00 96.25 87 GLN A N 1
ATOM 715 C CA . GLN A 1 87 ? 4.581 -11.586 -7.371 1.00 96.25 87 GLN A CA 1
ATOM 716 C C . GLN A 1 87 ? 3.548 -11.231 -6.285 1.00 96.25 87 GLN A C 1
ATOM 718 O O . GLN A 1 87 ? 2.475 -10.743 -6.615 1.00 96.25 87 GLN A O 1
ATOM 723 N N . ASN A 1 88 ? 3.884 -11.445 -5.007 1.00 95.69 88 ASN A N 1
ATOM 724 C CA . ASN A 1 88 ? 3.003 -11.191 -3.861 1.00 95.69 88 ASN A CA 1
ATOM 725 C C . ASN A 1 88 ? 3.310 -9.852 -3.167 1.00 95.69 88 ASN A C 1
ATOM 727 O O . ASN A 1 88 ? 2.846 -9.614 -2.060 1.00 95.69 88 ASN A O 1
ATOM 731 N N . PHE A 1 89 ? 4.107 -8.971 -3.781 1.00 95.88 89 PHE A N 1
ATOM 732 C CA . PHE A 1 89 ? 4.528 -7.709 -3.162 1.00 95.88 89 PHE A CA 1
ATOM 733 C C . PHE A 1 89 ? 3.353 -6.854 -2.654 1.00 95.88 89 PHE A C 1
ATOM 735 O O . PHE A 1 89 ? 3.443 -6.244 -1.593 1.00 95.88 89 PHE A O 1
ATOM 742 N N . VAL A 1 90 ? 2.253 -6.810 -3.410 1.00 93.38 90 VAL A N 1
ATOM 743 C CA . VAL A 1 90 ? 1.042 -6.075 -3.018 1.00 93.38 90 VAL A CA 1
ATOM 744 C C . VAL A 1 90 ? 0.388 -6.708 -1.796 1.00 93.38 90 VAL A C 1
ATOM 746 O O . VAL A 1 90 ? 0.097 -5.992 -0.841 1.00 93.38 90 VAL A O 1
ATOM 749 N N . ASP A 1 91 ? 0.212 -8.028 -1.816 1.00 95.12 91 ASP A N 1
ATOM 750 C CA . ASP A 1 91 ? -0.408 -8.774 -0.720 1.00 95.12 91 ASP A CA 1
ATOM 751 C C . ASP A 1 91 ? 0.405 -8.618 0.572 1.00 95.12 91 ASP A C 1
ATOM 753 O O . ASP A 1 91 ? -0.157 -8.355 1.624 1.00 95.12 91 ASP A O 1
ATOM 757 N N . GLU A 1 92 ? 1.737 -8.631 0.492 1.00 95.56 92 GLU A N 1
ATOM 758 C CA . GLU A 1 92 ? 2.594 -8.392 1.660 1.00 95.56 92 GLU A CA 1
ATOM 759 C C . GLU A 1 92 ? 2.394 -7.000 2.283 1.00 95.56 92 GLU A C 1
ATOM 761 O O . GLU A 1 92 ? 2.438 -6.852 3.504 1.00 95.56 92 GLU A O 1
ATOM 766 N N . MET A 1 93 ? 2.195 -5.955 1.470 1.00 96.06 93 MET A N 1
ATOM 767 C CA . MET A 1 93 ? 1.901 -4.620 2.005 1.00 96.06 93 MET A CA 1
ATOM 768 C C . MET A 1 93 ? 0.503 -4.560 2.623 1.00 96.06 93 MET A C 1
ATOM 770 O O . MET A 1 93 ? 0.323 -3.907 3.651 1.00 96.06 93 MET A O 1
ATOM 774 N N . VAL A 1 94 ? -0.467 -5.256 2.026 1.00 96.50 94 VAL A N 1
ATOM 775 C CA . VAL A 1 94 ? -1.813 -5.401 2.590 1.00 96.50 94 VAL A CA 1
ATOM 776 C C . VAL A 1 94 ? -1.746 -6.110 3.941 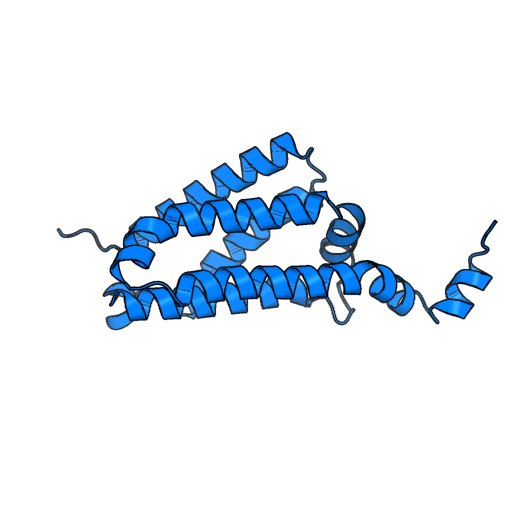1.00 96.50 94 VAL A C 1
ATOM 778 O O . VAL A 1 94 ? -2.306 -5.593 4.901 1.00 96.50 94 VAL A O 1
ATOM 781 N N . ASP A 1 95 ? -1.019 -7.220 4.055 1.00 96.00 95 ASP A N 1
ATOM 782 C CA . ASP A 1 95 ? -0.857 -7.963 5.310 1.00 96.00 95 ASP A CA 1
ATOM 783 C C . ASP A 1 95 ? -0.281 -7.074 6.421 1.00 96.00 95 ASP A C 1
ATOM 785 O O . ASP A 1 95 ? -0.760 -7.078 7.559 1.00 96.00 95 ASP A O 1
ATOM 789 N N . ILE A 1 96 ? 0.723 -6.254 6.086 1.00 95.50 96 ILE A N 1
ATOM 790 C CA . ILE A 1 96 ? 1.288 -5.280 7.023 1.00 95.50 96 ILE A CA 1
ATOM 791 C C . ILE A 1 96 ? 0.210 -4.267 7.440 1.00 95.50 96 ILE A C 1
ATOM 793 O O . ILE A 1 96 ? -0.024 -4.114 8.639 1.00 95.50 96 ILE A O 1
ATOM 797 N N . GLU A 1 97 ? -0.474 -3.616 6.495 1.00 95.69 97 GLU A N 1
ATOM 798 C CA . GLU A 1 97 ? -1.527 -2.626 6.785 1.00 95.69 97 GLU A CA 1
ATOM 799 C C . GLU A 1 97 ? -2.641 -3.208 7.663 1.00 95.69 97 GLU A C 1
ATOM 801 O O . GLU A 1 97 ? -3.044 -2.593 8.652 1.00 95.69 97 GLU A O 1
ATOM 806 N N . VAL A 1 98 ? -3.119 -4.410 7.334 1.00 94.75 98 VAL A N 1
ATOM 807 C CA . VAL A 1 98 ? -4.162 -5.124 8.082 1.00 94.75 98 VAL A CA 1
ATOM 808 C C . VAL A 1 98 ? -3.700 -5.369 9.513 1.00 94.75 98 VAL A C 1
ATOM 810 O O . VAL A 1 98 ? -4.435 -5.055 10.452 1.00 94.75 98 VAL A O 1
ATOM 813 N N . SER A 1 99 ? -2.464 -5.845 9.699 1.00 93.75 99 SER A N 1
ATOM 814 C CA . SER A 1 99 ? -1.924 -6.120 11.034 1.00 93.75 99 SER A CA 1
ATOM 815 C C . SER A 1 99 ? -1.865 -4.866 11.918 1.00 93.75 99 SER A C 1
ATOM 817 O O . SER A 1 99 ? -2.188 -4.930 13.105 1.00 93.75 99 SER A O 1
ATOM 819 N N . TYR A 1 100 ? -1.504 -3.708 11.359 1.00 93.50 100 TYR A N 1
ATOM 820 C CA . TYR A 1 100 ? -1.434 -2.448 12.107 1.00 93.50 100 TYR A CA 1
ATOM 821 C C . TYR A 1 100 ? -2.791 -1.7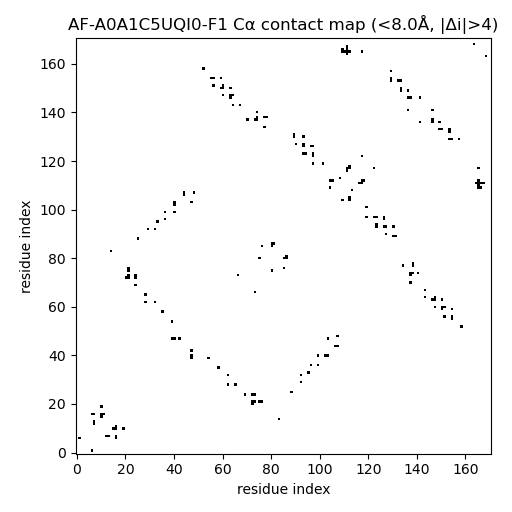99 12.320 1.00 93.50 100 TYR A C 1
ATOM 823 O O . TYR A 1 100 ? -3.053 -1.263 13.396 1.00 93.50 100 TYR A O 1
ATOM 831 N N . THR A 1 101 ? -3.679 -1.925 11.342 1.00 91.94 101 THR A N 1
ATOM 832 C CA . THR A 1 101 ? -5.080 -1.535 11.471 1.00 91.94 101 THR A CA 1
ATOM 833 C C . THR A 1 101 ? -5.743 -2.289 12.621 1.00 91.94 101 THR A C 1
ATOM 835 O O . THR A 1 101 ? -6.433 -1.690 13.446 1.00 91.94 101 THR A O 1
ATOM 838 N N . TYR A 1 102 ? -5.479 -3.592 12.729 1.00 88.25 102 TYR A N 1
ATOM 839 C CA . TYR A 1 102 ? -5.995 -4.415 13.814 1.00 88.25 102 TYR A CA 1
ATOM 840 C C . TYR A 1 102 ? -5.426 -3.985 15.177 1.00 88.25 102 TYR A C 1
ATOM 842 O O . TYR A 1 102 ? -6.192 -3.737 16.107 1.00 88.25 102 TYR A O 1
ATOM 850 N N . LYS A 1 103 ? -4.104 -3.771 15.281 1.00 89.12 103 LYS A N 1
ATOM 851 C CA . LYS A 1 103 ? -3.467 -3.227 16.501 1.00 89.12 103 LYS A CA 1
ATOM 852 C C . LYS A 1 103 ? -4.060 -1.879 16.920 1.00 89.12 103 LYS A C 1
ATOM 854 O O . LYS A 1 103 ? -4.285 -1.648 18.108 1.00 89.12 103 LYS A O 1
ATOM 859 N N . TYR A 1 104 ? -4.317 -0.988 15.962 1.00 90.38 104 TYR A N 1
ATOM 860 C CA . TYR A 1 104 ? -4.957 0.301 16.220 1.00 90.38 104 TYR A CA 1
ATOM 861 C C . TYR A 1 104 ? -6.374 0.112 16.774 1.00 90.38 104 TYR A C 1
ATOM 863 O O . TYR A 1 104 ? -6.713 0.688 17.805 1.00 90.38 104 TYR A O 1
ATOM 871 N N . MET A 1 105 ? -7.185 -0.748 16.151 1.00 88.44 105 MET A N 1
ATOM 872 C CA . MET A 1 105 ? -8.547 -1.041 16.613 1.00 88.44 105 MET A CA 1
ATOM 873 C C . MET A 1 105 ? -8.599 -1.636 18.016 1.00 88.44 105 MET A C 1
ATOM 875 O O . MET A 1 105 ? -9.491 -1.285 18.791 1.00 88.44 105 MET A O 1
ATOM 879 N N . GLU A 1 106 ? -7.662 -2.523 18.348 1.00 84.94 106 GLU A N 1
ATOM 880 C CA . GLU A 1 106 ? -7.512 -3.049 19.705 1.00 84.94 106 GLU A CA 1
ATOM 881 C C . GLU A 1 106 ? -7.139 -1.937 20.690 1.00 84.94 106 GLU A C 1
ATOM 883 O O . GLU A 1 106 ? -7.744 -1.852 21.761 1.00 84.94 106 GLU A O 1
ATOM 888 N N . THR A 1 107 ? -6.212 -1.052 20.301 1.00 86.69 107 THR A N 1
ATOM 889 C CA . THR A 1 107 ? -5.745 0.087 21.113 1.00 86.69 107 THR A CA 1
ATOM 890 C C . THR A 1 107 ? -6.892 1.028 21.477 1.00 86.69 107 THR A C 1
ATOM 892 O O . THR A 1 107 ? -7.051 1.358 22.645 1.00 86.69 107 THR A O 1
ATOM 895 N N . ILE A 1 108 ? -7.748 1.388 20.515 1.00 85.25 108 ILE A N 1
ATOM 896 C CA . ILE A 1 108 ? -8.910 2.269 20.752 1.00 85.25 108 ILE A CA 1
ATOM 897 C C . ILE A 1 108 ? -10.148 1.515 21.268 1.00 85.25 108 ILE A C 1
ATOM 899 O O . ILE A 1 108 ? -11.231 2.084 21.424 1.00 85.25 108 ILE A O 1
ATOM 903 N N . GLY A 1 109 ? -10.034 0.199 21.465 1.00 83.44 109 GLY A N 1
ATOM 904 C CA . GLY A 1 109 ? -11.110 -0.644 21.961 1.00 83.44 109 GLY A CA 1
ATOM 905 C C . GLY A 1 109 ? -12.348 -0.717 21.059 1.00 83.44 109 GLY A C 1
ATOM 906 O O . GLY A 1 109 ? -13.455 -0.778 21.601 1.00 83.44 109 GLY A O 1
ATOM 907 N N . CYS A 1 110 ? -12.174 -0.744 19.733 1.00 84.38 110 CYS A N 1
ATOM 908 C CA . CYS A 1 110 ? -13.251 -0.763 18.735 1.00 84.38 110 CYS A CA 1
ATOM 909 C C . CYS A 1 110 ? -14.270 -1.897 18.978 1.00 84.38 110 CYS A C 1
ATOM 911 O O . CYS A 1 110 ? -13.936 -3.084 18.953 1.00 84.38 110 CYS A O 1
ATOM 913 N N . GLU A 1 111 ? -15.540 -1.532 19.178 1.00 82.06 111 GLU A N 1
ATOM 914 C CA . GLU A 1 111 ? -16.604 -2.486 19.519 1.00 82.06 111 GLU A CA 1
ATOM 915 C C . GLU A 1 111 ? -16.950 -3.434 18.360 1.00 82.06 111 GLU A C 1
ATOM 917 O O . GLU A 1 111 ? -17.249 -4.608 18.581 1.00 82.06 111 GLU A O 1
ATOM 922 N N . SER A 1 112 ? -16.856 -2.967 17.111 1.00 78.19 112 SER A N 1
ATOM 923 C CA . SER A 1 112 ? -17.097 -3.807 15.929 1.00 78.19 112 SER A CA 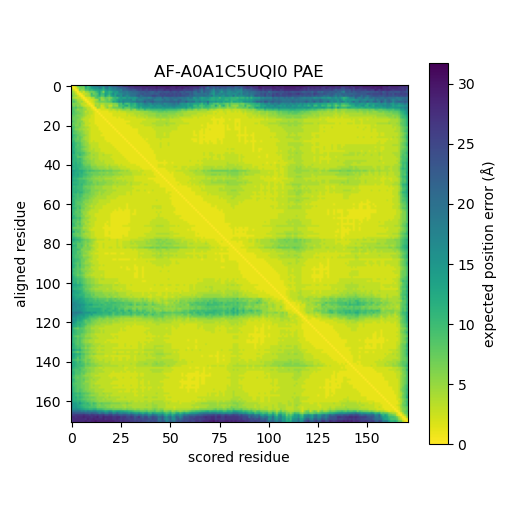1
ATOM 924 C C . SER A 1 112 ? -16.107 -4.974 15.831 1.00 78.19 112 SER A C 1
ATOM 926 O O . SER A 1 112 ? -16.491 -6.055 15.388 1.00 78.19 112 SER A O 1
ATOM 928 N N . VAL A 1 113 ? -14.867 -4.792 16.300 1.00 81.44 113 VAL A N 1
ATOM 929 C CA . VAL A 1 113 ? -13.872 -5.874 16.394 1.00 81.44 113 VAL A CA 1
ATOM 930 C C . VAL A 1 113 ? -14.159 -6.771 17.596 1.00 81.44 113 VAL A C 1
ATOM 932 O O . VAL A 1 113 ? -14.221 -7.990 17.453 1.00 81.44 113 VAL A O 1
ATOM 935 N N . LYS A 1 114 ? -14.418 -6.189 18.776 1.00 80.81 114 LYS A N 1
ATOM 936 C CA . LYS A 1 114 ? -14.720 -6.952 20.006 1.00 80.81 114 LYS A CA 1
ATOM 937 C C . LYS A 1 114 ? -15.942 -7.860 19.870 1.00 80.81 114 LYS A C 1
ATOM 939 O O . LYS A 1 114 ? -15.946 -8.970 20.395 1.00 80.81 114 LYS A O 1
ATOM 944 N N . SER A 1 115 ? -16.972 -7.390 19.172 1.00 81.75 115 SER A N 1
ATOM 945 C CA . SER A 1 115 ? -18.204 -8.142 18.908 1.00 81.75 115 SER A CA 1
ATOM 946 C C . SER A 1 115 ? -18.057 -9.186 17.795 1.00 81.75 115 SER A C 1
ATOM 948 O O . SER A 1 115 ? -18.964 -9.995 17.602 1.00 81.75 115 SER A O 1
ATOM 950 N N . GLY A 1 116 ? -16.938 -9.181 17.059 1.00 80.75 116 GLY A N 1
ATOM 951 C CA . GLY A 1 116 ? -16.716 -10.037 15.893 1.00 80.75 116 GLY A CA 1
ATOM 952 C C . GLY A 1 116 ? -17.556 -9.656 14.670 1.00 80.75 116 GLY A C 1
ATOM 953 O O . GLY A 1 116 ? -17.595 -10.418 13.706 1.00 80.75 116 GLY A O 1
ATOM 954 N N . LEU A 1 117 ? -18.233 -8.500 14.696 1.00 81.81 117 LEU A N 1
ATOM 955 C CA . LEU A 1 117 ? -18.976 -7.973 13.549 1.00 81.81 117 LEU A CA 1
ATOM 956 C C . LEU A 1 117 ? -18.036 -7.683 12.378 1.00 81.81 117 LEU A C 1
ATOM 958 O O . LEU A 1 117 ? -18.376 -7.961 11.228 1.00 81.81 117 LEU A O 1
ATOM 962 N N . VAL A 1 118 ? -16.858 -7.137 12.681 1.00 83.69 118 VAL A N 1
ATOM 963 C CA . VAL A 1 118 ? -15.787 -6.961 11.709 1.00 83.69 118 VAL A CA 1
ATOM 964 C C . VAL A 1 118 ? -14.617 -7.863 12.063 1.00 83.69 118 VAL A C 1
ATOM 966 O O . VAL A 1 118 ? -14.093 -7.819 13.174 1.00 83.69 118 VAL A O 1
ATOM 969 N N . THR A 1 119 ? -14.222 -8.680 11.093 1.00 86.56 119 THR A N 1
ATOM 970 C CA . THR A 1 119 ? -13.148 -9.662 11.210 1.00 86.56 119 THR A CA 1
ATOM 971 C C . THR A 1 119 ? -11.890 -9.196 10.486 1.00 86.56 119 THR A C 1
ATOM 973 O O . THR A 1 119 ? -11.941 -8.326 9.613 1.00 86.56 119 THR A O 1
ATOM 976 N N . GLU A 1 120 ? -10.764 -9.831 10.806 1.00 87.06 120 GLU A N 1
ATOM 977 C CA . GLU A 1 120 ? -9.509 -9.666 10.069 1.00 87.06 120 GLU A CA 1
ATOM 978 C C . GLU A 1 120 ? -9.696 -9.935 8.566 1.00 87.06 120 GLU A C 1
ATOM 980 O O . GLU A 1 120 ? -9.254 -9.130 7.752 1.00 87.06 120 GLU A O 1
ATOM 985 N N . ASP A 1 121 ? -10.461 -10.971 8.192 1.00 91.25 121 ASP A N 1
ATOM 986 C CA . ASP A 1 121 ? -10.794 -11.270 6.790 1.00 91.25 121 ASP A CA 1
ATOM 987 C C . ASP A 1 121 ? -11.461 -10.084 6.084 1.00 91.25 121 ASP A C 1
ATOM 989 O O . ASP A 1 121 ? -11.140 -9.762 4.939 1.00 91.25 121 ASP A O 1
ATOM 993 N N . PHE A 1 122 ? -12.406 -9.417 6.753 1.00 90.88 122 PHE A N 1
ATOM 994 C CA . PHE A 1 122 ? -13.090 -8.275 6.161 1.00 90.88 122 PHE A CA 1
ATOM 995 C C . PHE A 1 122 ? -12.146 -7.082 5.996 1.00 90.88 122 PHE A C 1
ATOM 997 O O . PHE A 1 122 ? -12.145 -6.463 4.929 1.00 90.88 122 PHE A O 1
ATOM 1004 N N . ILE A 1 123 ? -11.325 -6.788 7.012 1.00 91.50 123 ILE A N 1
ATOM 1005 C CA . ILE A 1 123 ? -10.293 -5.740 6.942 1.00 91.50 123 ILE A CA 1
ATOM 1006 C C . IL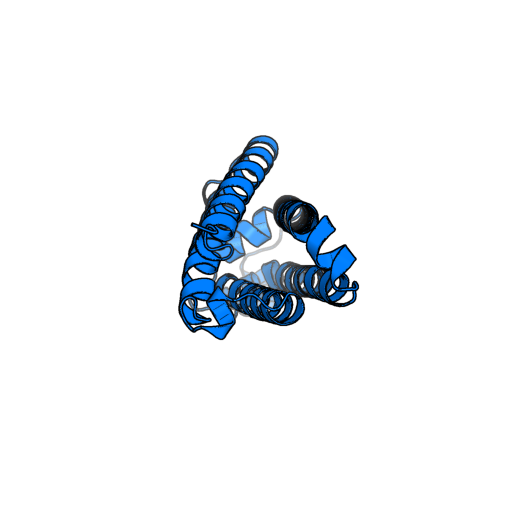E A 1 123 ? -9.349 -6.040 5.774 1.00 91.50 123 ILE A C 1
ATOM 1008 O O . ILE A 1 123 ? -9.129 -5.179 4.926 1.00 91.50 123 ILE A O 1
ATOM 1012 N N . HIS A 1 124 ? -8.880 -7.282 5.657 1.00 94.06 124 HIS A N 1
ATOM 1013 C CA . HIS A 1 124 ? -8.032 -7.720 4.556 1.00 94.06 124 HIS A CA 1
ATOM 1014 C C . HIS A 1 124 ? -8.693 -7.496 3.191 1.00 94.06 124 HIS A C 1
ATOM 1016 O O . HIS A 1 124 ? -8.065 -6.933 2.293 1.00 94.06 124 HIS A O 1
ATOM 1022 N N . ILE A 1 125 ? -9.969 -7.857 3.022 1.00 94.69 125 ILE A N 1
ATOM 1023 C CA . ILE A 1 125 ? -10.707 -7.642 1.765 1.00 94.69 125 ILE A CA 1
ATOM 1024 C C . ILE A 1 125 ? -10.768 -6.153 1.394 1.00 94.69 125 ILE A C 1
ATOM 1026 O O . ILE A 1 125 ? -10.458 -5.792 0.254 1.00 94.69 125 ILE A O 1
ATOM 1030 N N . VAL A 1 126 ? -11.165 -5.276 2.323 1.00 94.31 126 VAL A N 1
ATOM 1031 C CA . VAL A 1 126 ? -11.329 -3.844 2.012 1.00 94.31 126 VAL A CA 1
ATOM 1032 C C . VAL A 1 126 ? -9.990 -3.137 1.810 1.00 94.31 126 VAL A C 1
ATOM 1034 O O . VAL A 1 126 ? -9.887 -2.277 0.931 1.00 94.31 126 VAL A O 1
ATOM 1037 N N . THR A 1 127 ? -8.955 -3.532 2.549 1.00 94.94 127 THR A N 1
ATOM 1038 C CA . THR A 1 127 ? -7.590 -3.023 2.377 1.00 94.94 127 THR A CA 1
ATOM 1039 C C . THR A 1 127 ? -7.000 -3.487 1.047 1.00 94.94 127 THR A C 1
ATOM 1041 O O . THR A 1 127 ? -6.463 -2.668 0.302 1.00 94.94 127 THR A O 1
ATOM 1044 N N . THR A 1 128 ? -7.198 -4.754 0.669 1.00 96.00 128 THR A N 1
ATOM 1045 C CA . THR A 1 128 ? -6.807 -5.277 -0.653 1.00 96.00 128 THR A CA 1
ATOM 1046 C C . THR A 1 128 ? -7.457 -4.477 -1.780 1.00 96.00 128 THR A C 1
ATOM 1048 O O . THR A 1 128 ? -6.795 -4.096 -2.748 1.00 96.00 128 THR A O 1
ATOM 1051 N N . ALA A 1 129 ? -8.760 -4.197 -1.674 1.00 96.25 129 ALA A N 1
ATOM 1052 C CA . ALA A 1 129 ? -9.480 -3.416 -2.678 1.00 96.25 129 ALA A CA 1
ATOM 1053 C C . ALA A 1 129 ? -8.930 -1.984 -2.795 1.00 96.25 129 ALA A C 1
ATOM 1055 O O . ALA A 1 129 ? -8.753 -1.479 -3.906 1.00 96.25 129 ALA A O 1
ATOM 1056 N N . TYR A 1 130 ? -8.620 -1.348 -1.663 1.00 96.62 130 TYR A N 1
ATOM 1057 C CA . TYR A 1 130 ? -8.034 -0.011 -1.630 1.00 96.62 130 TYR A CA 1
ATOM 1058 C C . TYR A 1 130 ? -6.640 0.029 -2.265 1.00 96.62 130 TYR A C 1
ATOM 1060 O O . TYR A 1 130 ? -6.407 0.837 -3.166 1.00 96.62 130 TYR A O 1
ATOM 1068 N N . PHE A 1 131 ? -5.744 -0.877 -1.866 1.00 95.88 131 PHE A N 1
ATOM 1069 C CA . PHE A 1 131 ? -4.378 -0.951 -2.390 1.00 95.88 131 PHE A CA 1
ATOM 1070 C C . PHE A 1 131 ? -4.365 -1.239 -3.890 1.00 95.88 131 PHE A C 1
ATOM 1072 O O . PHE A 1 131 ? -3.664 -0.561 -4.640 1.00 95.88 131 PHE A O 1
ATOM 1079 N N . ASN A 1 132 ? -5.206 -2.165 -4.359 1.00 94.75 132 ASN A N 1
ATOM 1080 C CA . ASN A 1 132 ? -5.361 -2.401 -5.792 1.00 94.75 132 ASN A CA 1
ATOM 1081 C C . ASN A 1 132 ? -5.821 -1.137 -6.528 1.00 94.75 132 ASN A C 1
ATOM 1083 O O . ASN A 1 132 ? -5.232 -0.793 -7.549 1.00 94.75 132 ASN A O 1
ATOM 1087 N N . GLY A 1 133 ? -6.796 -0.397 -5.986 1.00 95.75 133 GLY A N 1
ATOM 1088 C CA . GLY A 1 133 ? -7.226 0.885 -6.551 1.00 95.75 133 GLY A CA 1
ATOM 1089 C C . GLY A 1 133 ? -6.103 1.926 -6.626 1.00 95.75 133 GLY A C 1
ATOM 1090 O O . GLY A 1 133 ? -5.990 2.634 -7.627 1.00 95.75 133 GLY A O 1
ATOM 1091 N N . VAL A 1 134 ? -5.239 1.998 -5.609 1.00 95.69 134 VAL A N 1
ATOM 1092 C CA . VAL A 1 134 ? -4.053 2.869 -5.626 1.00 95.69 134 VAL A CA 1
ATOM 1093 C C . VAL A 1 134 ? -3.057 2.419 -6.698 1.00 95.69 134 VAL A C 1
ATOM 1095 O O . VAL A 1 134 ? -2.526 3.259 -7.418 1.00 95.69 134 VAL A O 1
ATOM 1098 N N . PHE A 1 135 ? -2.822 1.119 -6.878 1.00 93.00 135 PHE A N 1
ATOM 1099 C CA . PHE A 1 135 ? -1.867 0.628 -7.883 1.00 93.00 135 PHE A CA 1
ATOM 1100 C C . PHE A 1 135 ? -2.358 0.735 -9.321 1.00 93.00 135 PHE A C 1
ATOM 1102 O O . PHE A 1 135 ? -1.528 0.873 -10.225 1.00 93.00 135 PHE A O 1
ATOM 1109 N N . GLU A 1 136 ? -3.671 0.788 -9.552 1.00 95.62 136 GLU A N 1
ATOM 1110 C CA . GLU A 1 136 ? -4.215 1.125 -10.872 1.00 95.62 136 GLU A CA 1
ATOM 1111 C C . GLU A 1 136 ? -3.733 2.500 -11.362 1.00 95.62 136 GLU A C 1
ATOM 1113 O O . GLU A 1 136 ? -3.545 2.691 -12.561 1.00 95.62 136 GLU A O 1
ATOM 1118 N N . ILE A 1 137 ? -3.425 3.441 -10.461 1.00 95.06 137 ILE A N 1
ATOM 1119 C CA . ILE A 1 137 ? -2.835 4.741 -10.824 1.00 95.06 137 ILE A CA 1
ATOM 1120 C C . ILE A 1 137 ? -1.507 4.553 -11.574 1.00 95.06 137 ILE A C 1
ATOM 1122 O O . ILE A 1 137 ? -1.267 5.210 -12.591 1.00 95.06 137 ILE A O 1
ATOM 1126 N N . ILE A 1 138 ? -0.662 3.634 -11.093 1.00 95.94 138 ILE A N 1
ATOM 1127 C CA . ILE A 1 138 ? 0.637 3.324 -11.701 1.00 95.94 138 ILE A CA 1
ATOM 1128 C C . ILE A 1 138 ? 0.446 2.507 -12.979 1.00 95.94 138 ILE A C 1
ATOM 1130 O O . ILE A 1 138 ? 1.049 2.831 -14.003 1.00 95.94 138 ILE A O 1
ATOM 1134 N N . ARG A 1 139 ? -0.426 1.489 -12.959 1.00 94.94 139 ARG A N 1
ATOM 1135 C CA . ARG A 1 139 ? -0.706 0.641 -14.135 1.00 94.94 139 ARG A CA 1
ATOM 1136 C C . ARG A 1 139 ? -1.285 1.433 -15.307 1.00 94.94 139 ARG A C 1
ATOM 1138 O O . ARG A 1 139 ? -0.938 1.170 -16.455 1.00 94.94 139 ARG A O 1
ATOM 1145 N N . HIS A 1 140 ? -2.106 2.444 -15.029 1.00 95.88 140 HIS A N 1
ATOM 1146 C CA . HIS A 1 140 ? -2.634 3.363 -16.039 1.00 95.88 140 HIS A CA 1
ATOM 1147 C C . HIS A 1 140 ? -1.648 4.453 -16.477 1.00 95.88 140 HIS A C 1
ATOM 1149 O O . HIS A 1 140 ? -1.977 5.229 -17.374 1.00 95.88 140 HIS A O 1
ATOM 1155 N N . GLN A 1 141 ? -0.453 4.509 -15.883 1.00 96.00 141 GLN A N 1
ATOM 1156 C CA . GLN A 1 141 ? 0.601 5.474 -16.205 1.00 96.00 141 GLN A CA 1
ATOM 1157 C C . GLN A 1 141 ? 0.118 6.928 -16.179 1.00 96.00 141 GLN A C 1
ATOM 1159 O O . GLN A 1 141 ? 0.445 7.735 -17.052 1.00 96.00 141 GLN A O 1
ATOM 1164 N N . LEU A 1 142 ? -0.692 7.260 -15.173 1.00 95.81 142 LEU A N 1
ATOM 1165 C CA . LEU A 1 142 ? -1.203 8.614 -14.996 1.00 95.81 142 LEU A CA 1
ATOM 1166 C C . LEU A 1 142 ? -0.056 9.590 -14.716 1.00 95.81 142 LEU A C 1
ATOM 1168 O O . LEU A 1 142 ? 0.970 9.214 -14.147 1.00 95.81 142 LEU A O 1
ATOM 1172 N N . ASP A 1 143 ? -0.233 10.864 -15.067 1.00 96.81 143 ASP A N 1
ATOM 1173 C CA . ASP A 1 143 ? 0.703 11.895 -14.628 1.00 96.81 143 ASP A CA 1
ATOM 1174 C C . ASP A 1 143 ? 0.666 12.049 -13.097 1.00 96.81 143 ASP A C 1
ATOM 1176 O O . ASP A 1 143 ? -0.338 11.755 -12.441 1.00 96.81 143 ASP A O 1
ATOM 1180 N N . LYS A 1 144 ? 1.777 12.518 -12.518 1.00 96.75 144 LYS A N 1
ATOM 1181 C CA . LYS A 1 144 ? 1.942 12.610 -11.060 1.00 96.75 144 LYS A CA 1
ATOM 1182 C C . LYS A 1 144 ? 0.866 13.477 -10.400 1.00 96.75 144 LYS A C 1
ATOM 1184 O O . LYS A 1 144 ? 0.420 13.157 -9.301 1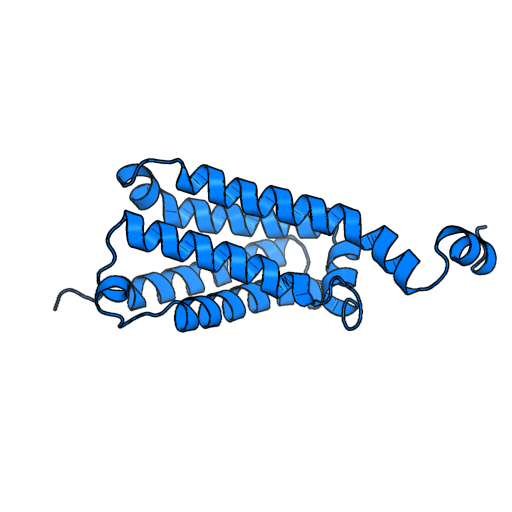.00 96.75 144 LYS A O 1
ATOM 1189 N N . ASP A 1 145 ? 0.410 14.543 -11.051 1.00 97.81 145 ASP A N 1
ATOM 1190 C CA . ASP A 1 145 ? -0.609 15.414 -10.465 1.00 97.81 145 ASP A CA 1
ATOM 1191 C C . ASP A 1 145 ? -1.974 14.719 -10.440 1.00 97.81 145 ASP A C 1
ATOM 1193 O O . ASP A 1 145 ? -2.708 14.829 -9.455 1.00 97.81 145 ASP A O 1
ATOM 1197 N N . ALA A 1 146 ? -2.330 13.987 -11.498 1.00 97.81 146 ALA A N 1
ATOM 1198 C CA . ALA A 1 146 ? -3.524 13.147 -11.520 1.00 97.81 146 ALA A CA 1
ATOM 1199 C C . ALA A 1 146 ? -3.458 12.033 -10.473 1.00 97.81 146 ALA A C 1
ATOM 1201 O O . ALA A 1 146 ? -4.423 11.844 -9.732 1.00 97.81 146 ALA A O 1
ATOM 1202 N N . ALA A 1 147 ? -2.312 11.370 -10.352 1.00 97.56 147 ALA A N 1
ATOM 1203 C CA . ALA A 1 147 ? -2.073 10.341 -9.351 1.00 97.56 147 ALA A CA 1
ATOM 1204 C C . ALA A 1 147 ? -2.295 10.835 -7.925 1.00 97.56 147 ALA A C 1
ATOM 1206 O O . ALA A 1 147 ? -3.032 10.213 -7.162 1.00 97.56 147 ALA A O 1
ATOM 1207 N N . LEU A 1 148 ? -1.720 11.991 -7.584 1.00 98.12 148 LEU A N 1
ATOM 1208 C CA . LEU A 1 148 ? -1.877 12.583 -6.258 1.00 98.12 148 LEU A CA 1
ATOM 1209 C C . LEU A 1 148 ? -3.327 12.993 -5.980 1.00 98.12 148 LEU A C 1
ATOM 1211 O O . LEU A 1 148 ? -3.813 12.813 -4.869 1.00 98.12 148 LEU A O 1
ATOM 1215 N N . ARG A 1 149 ? -4.060 13.486 -6.984 1.00 98.19 149 ARG A N 1
ATOM 1216 C CA . ARG A 1 149 ? -5.497 13.755 -6.816 1.00 98.19 149 ARG A CA 1
ATOM 1217 C C . ARG A 1 149 ? -6.297 12.473 -6.591 1.00 98.19 149 ARG A C 1
ATOM 1219 O O . ARG A 1 149 ? -7.207 12.465 -5.766 1.00 98.19 149 ARG A O 1
ATOM 1226 N N . TYR A 1 150 ? -5.999 11.407 -7.328 1.00 97.88 150 TYR A N 1
ATOM 1227 C CA . TYR A 1 150 ? -6.755 10.160 -7.238 1.00 97.88 150 TYR A CA 1
ATOM 1228 C C . TYR A 1 150 ? -6.455 9.378 -5.967 1.00 97.88 150 TYR A C 1
ATOM 1230 O O . TYR A 1 150 ? -7.400 8.873 -5.368 1.00 97.88 150 TYR A O 1
ATOM 1238 N N . VAL A 1 151 ? -5.210 9.351 -5.488 1.00 97.94 151 VAL A N 1
ATOM 1239 C CA . VAL A 1 151 ? -4.912 8.753 -4.179 1.00 97.94 151 VAL A CA 1
ATOM 1240 C C . VAL A 1 151 ? -5.627 9.505 -3.052 1.00 97.94 151 VAL A C 1
ATOM 1242 O O . VAL A 1 151 ? -6.213 8.866 -2.185 1.00 97.94 151 VAL A O 1
ATOM 1245 N N . ASP A 1 152 ? -5.716 10.841 -3.117 1.00 97.38 152 ASP A N 1
ATOM 1246 C CA . ASP A 1 152 ? -6.479 11.625 -2.134 1.00 97.38 152 ASP A CA 1
ATOM 1247 C C . ASP A 1 152 ? -7.984 11.288 -2.179 1.00 97.38 152 ASP A C 1
ATOM 1249 O O . ASP A 1 152 ? -8.657 11.241 -1.147 1.00 97.38 152 ASP A O 1
ATOM 1253 N N . MET A 1 153 ? -8.545 11.067 -3.374 1.00 97.56 153 MET A N 1
ATOM 1254 C CA . MET A 1 153 ? -9.951 10.674 -3.545 1.00 97.56 153 MET A CA 1
ATOM 1255 C C . MET A 1 153 ? -10.217 9.253 -3.041 1.00 97.56 153 MET A C 1
ATOM 1257 O O . MET A 1 153 ? -11.206 9.035 -2.339 1.00 97.56 153 MET A O 1
ATOM 1261 N N . LEU A 1 154 ? -9.339 8.305 -3.375 1.00 97.44 154 LEU A N 1
ATOM 1262 C CA . LEU A 1 154 ? -9.421 6.920 -2.918 1.00 97.44 154 LEU A CA 1
ATOM 1263 C C . LEU A 1 154 ? -9.282 6.841 -1.397 1.00 97.44 154 LEU A C 1
ATOM 1265 O O . LEU A 1 154 ? -10.085 6.166 -0.762 1.00 97.44 154 LEU A O 1
ATOM 1269 N N . GLY A 1 155 ? -8.338 7.579 -0.806 1.00 96.38 155 GLY A N 1
ATOM 1270 C CA . GLY A 1 155 ? -8.154 7.636 0.644 1.00 96.38 155 GLY A CA 1
ATOM 1271 C C . GLY A 1 155 ? -9.388 8.180 1.359 1.00 96.38 155 GLY A C 1
ATOM 1272 O O . GLY A 1 155 ? -9.852 7.588 2.328 1.00 96.38 155 GLY A O 1
ATOM 1273 N N . LYS A 1 156 ? -10.009 9.247 0.834 1.00 95.88 156 LYS A N 1
ATOM 1274 C CA . LYS A 1 156 ? -11.286 9.760 1.367 1.00 95.88 156 LYS A CA 1
ATOM 1275 C C . LYS A 1 156 ? -12.407 8.729 1.289 1.00 95.88 156 LYS A C 1
ATOM 1277 O O . LYS A 1 156 ? -13.165 8.593 2.244 1.00 95.88 156 LYS A O 1
ATOM 1282 N N . TYR A 1 157 ? -12.525 8.030 0.161 1.00 95.44 157 TYR A N 1
ATOM 1283 C CA . TYR A 1 157 ? -13.524 6.978 -0.011 1.00 95.44 157 TYR A CA 1
ATOM 1284 C C . TYR A 1 157 ? -13.298 5.827 0.976 1.00 95.44 157 TYR A C 1
ATOM 1286 O O . TYR A 1 157 ? -14.240 5.401 1.642 1.00 95.44 157 TYR A O 1
ATOM 1294 N N . HIS A 1 158 ? -12.047 5.382 1.113 1.00 94.88 158 HIS A N 1
ATOM 1295 C CA . HIS A 1 158 ? -11.658 4.316 2.026 1.00 94.88 158 HIS A CA 1
ATOM 1296 C C . HIS A 1 158 ? -11.950 4.696 3.480 1.00 94.88 158 HIS A C 1
ATOM 1298 O O . HIS A 1 158 ? -12.719 3.995 4.128 1.00 94.88 158 HIS A O 1
ATOM 1304 N N . ILE A 1 159 ? -11.455 5.846 3.954 1.00 92.19 159 ILE A N 1
ATOM 1305 C CA . ILE A 1 159 ? -11.668 6.328 5.330 1.00 92.19 159 ILE A CA 1
ATOM 1306 C C . ILE A 1 159 ? -13.158 6.515 5.634 1.00 92.19 159 ILE A C 1
ATOM 1308 O O . ILE A 1 159 ? -13.612 6.123 6.702 1.00 92.19 159 ILE A O 1
ATOM 1312 N N . ALA A 1 160 ? -13.948 7.075 4.711 1.00 92.75 160 ALA A N 1
ATOM 1313 C CA . ALA A 1 160 ? -15.382 7.262 4.939 1.00 92.75 160 ALA A CA 1
ATOM 1314 C C . ALA A 1 160 ? -16.140 5.926 5.046 1.00 92.75 160 ALA A C 1
ATOM 1316 O O . ALA A 1 160 ? -17.020 5.776 5.899 1.00 92.75 160 ALA A O 1
ATOM 1317 N N . GLY A 1 161 ? -15.800 4.952 4.194 1.00 90.75 161 GLY A N 1
ATOM 1318 C CA . GLY A 1 161 ? -16.344 3.596 4.287 1.00 90.75 161 GLY A CA 1
ATOM 1319 C C . GLY A 1 161 ? -15.940 2.923 5.596 1.00 90.75 161 GLY A C 1
ATOM 1320 O O . GLY A 1 161 ? -16.784 2.353 6.282 1.00 90.75 161 GLY A O 1
ATOM 1321 N N . PHE A 1 162 ? -14.672 3.074 5.972 1.00 88.31 162 PHE A N 1
ATOM 1322 C CA . PHE A 1 162 ? -14.117 2.574 7.219 1.00 88.31 162 PHE A CA 1
ATOM 1323 C C . PHE A 1 162 ? -14.863 3.146 8.431 1.00 88.31 162 PHE A C 1
ATOM 1325 O O . PHE A 1 162 ? -15.488 2.401 9.179 1.00 88.31 162 PHE A O 1
ATOM 1332 N N . ASP A 1 163 ? -14.916 4.468 8.577 1.00 86.75 163 ASP A N 1
ATOM 1333 C CA . ASP A 1 163 ? -15.623 5.133 9.675 1.00 86.75 163 ASP A CA 1
ATOM 1334 C C . ASP A 1 163 ? -17.071 4.635 9.810 1.00 86.75 163 ASP A C 1
ATOM 1336 O O . ASP A 1 163 ? -17.529 4.370 10.918 1.00 86.75 163 ASP A O 1
ATOM 1340 N N . THR A 1 164 ? -17.770 4.444 8.687 1.00 87.25 164 THR A N 1
ATOM 1341 C CA . THR A 1 164 ? -19.161 3.958 8.666 1.00 87.25 164 THR A CA 1
ATOM 1342 C C . THR A 1 164 ? -19.298 2.525 9.195 1.00 87.25 164 THR A C 1
ATOM 1344 O O . THR A 1 164 ? -20.302 2.193 9.821 1.00 87.25 164 THR A O 1
ATOM 1347 N N . ILE A 1 165 ? -18.313 1.664 8.937 1.00 84.69 165 ILE A N 1
ATOM 1348 C CA . ILE A 1 165 ? -18.332 0.245 9.323 1.00 84.69 165 ILE A CA 1
ATOM 1349 C C . ILE A 1 165 ? -17.853 0.052 10.773 1.00 84.69 165 ILE A C 1
ATOM 1351 O O . ILE A 1 165 ? -18.390 -0.776 11.513 1.00 84.69 165 ILE A O 1
ATOM 1355 N N . PHE A 1 166 ? -16.842 0.815 11.188 1.00 77.56 166 PHE A N 1
ATOM 1356 C CA . PHE A 1 166 ? -16.147 0.627 12.466 1.00 77.56 166 PHE A CA 1
ATOM 1357 C C . PHE A 1 166 ? -16.643 1.538 13.592 1.00 77.56 166 PHE A C 1
ATOM 1359 O O . PHE A 1 166 ? -16.415 1.230 14.762 1.00 77.56 166 PHE A O 1
ATOM 1366 N N . SER A 1 167 ? -17.351 2.621 13.267 1.00 70.69 167 SER A N 1
ATOM 1367 C CA . SER A 1 167 ? -18.132 3.397 14.233 1.00 70.69 167 SER A CA 1
ATOM 1368 C C . SER A 1 167 ? -19.607 3.062 14.034 1.00 70.69 167 SER A C 1
ATOM 1370 O O . SER A 1 167 ? -20.270 3.740 13.245 1.00 70.69 167 SER A O 1
ATOM 1372 N N . PRO A 1 168 ? -20.154 2.027 14.705 1.00 52.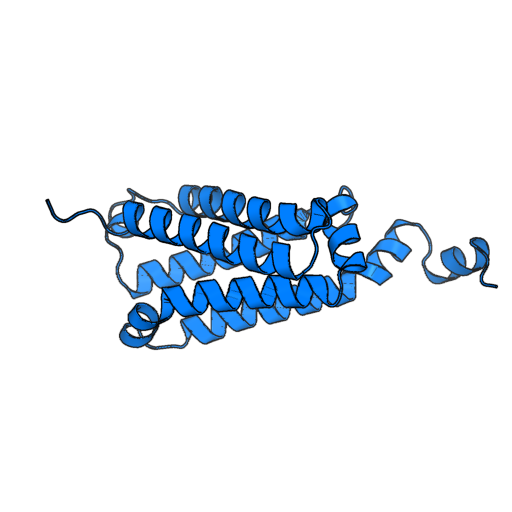59 168 PRO A N 1
ATOM 1373 C CA . PRO A 1 168 ? -21.584 1.785 14.631 1.00 52.59 168 PRO A CA 1
ATOM 1374 C C . PRO A 1 168 ? -22.282 3.058 15.107 1.00 52.59 168 PRO A C 1
ATOM 1376 O O . PRO A 1 168 ? -21.979 3.578 16.187 1.00 52.59 168 PRO A O 1
ATOM 1379 N N . MET A 1 169 ? -23.159 3.604 14.261 1.00 46.16 169 MET A N 1
ATOM 1380 C CA . MET A 1 169 ? -24.021 4.713 14.647 1.00 46.16 169 MET A CA 1
ATOM 1381 C C . MET A 1 169 ? -24.639 4.372 16.005 1.00 46.16 169 MET A C 1
ATOM 1383 O O . MET A 1 169 ? -25.207 3.295 16.184 1.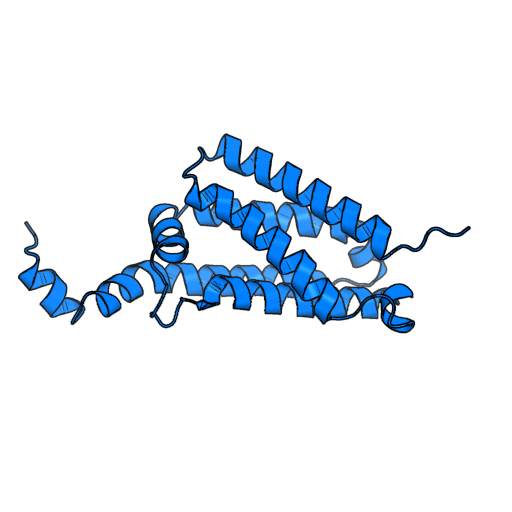00 46.16 169 MET A O 1
ATOM 1387 N N . LYS A 1 170 ? -24.482 5.272 16.979 1.00 43.47 170 LYS A N 1
ATOM 1388 C CA . LYS A 1 170 ? -25.322 5.238 18.172 1.00 43.47 170 LYS A CA 1
ATOM 1389 C C . LYS A 1 170 ? -26.724 5.607 17.702 1.00 43.47 170 LYS A C 1
ATOM 1391 O O . LYS A 1 170 ? -27.000 6.794 17.536 1.00 43.47 170 LYS A O 1
ATOM 1396 N N . ASP A 1 171 ? -27.537 4.599 17.413 1.00 42.75 171 ASP A N 1
ATOM 1397 C CA . ASP A 1 171 ? -28.991 4.757 17.403 1.00 42.75 171 ASP A CA 1
ATOM 1398 C C . ASP A 1 171 ? -29.481 5.197 18.795 1.00 42.75 171 ASP A C 1
ATOM 1400 O O . ASP A 1 171 ? -28.914 4.724 19.814 1.00 42.75 171 ASP A O 1
#

Secondary structure (DSSP, 8-state):
---HHHHHHHHSSHHHHHHHHHHHHHHHHHHHHHHHHHHHHTS-HHHHHHHHHHHHHHHHHHHHHHHHHTHHHHHHHHHH-TTSTTTTHHHHHHHHHHHHHHHHHHHTT-HHHHTTSS-HHHHHHHHHHHHHHHHHHHHTT--HHHHHHHHHHHHHHHHHHHHHHHS----

pLDDT: mean 90.7, std 10.43, range [42.75, 98.31]

Foldseek 3Di:
DQDPVNQCVVQVDPLSVLCVLQVVLLVVLVVLLLVLLVVLLPDALVVNVVCVLVSLLVSLLVSLVSCVVSLVNLLCLQPPCPPHPSVCSLVVSLVSVLVSVVSSCVNNVQVCVVVVVDDSVNSSVLSSVLSVQLCVCSNVVPDSVVSSVSSNVSSVVSVVVVCPNRVPPPD

Radius of gyration: 18.56 Å; Cα contacts (8 Å, |Δi|>4): 113; chains: 1; bounding box: 56×31×49 Å

Nearest PDB structures (foldseek):
  3ljb-assembly1_A  TM=2.991E-01  e=2.843E+00  Homo sapiens
  6sny-assembly1_A  TM=3.471E-01  e=8.007E+00  synthetic construct

Mean predicted aligned error: 4.94 Å

Solvent-accessible surface area (backbone atoms only — not comparable to full-atom values): 9620 Å² total; per-residue (Å²): 136,85,50,74,68,63,50,33,73,74,33,71,44,73,66,43,45,50,45,71,59,30,47,65,58,51,54,52,47,54,52,54,54,52,48,55,53,52,61,51,68,71,47,54,66,71,56,40,69,72,39,46,69,59,51,52,48,52,49,55,50,50,51,52,52,53,40,64,76,41,40,68,41,47,38,46,44,77,75,64,19,76,94,47,99,53,50,54,56,66,57,55,53,37,54,50,52,40,55,50,52,50,54,49,38,60,67,73,60,35,58,34,53,76,71,58,76,46,44,72,68,55,49,43,53,57,46,45,54,50,53,52,59,54,48,47,40,53,76,68,64,53,55,69,71,58,39,56,54,48,49,54,50,50,46,53,52,50,51,54,54,45,50,60,66,56,48,71,76,86,124

Sequence (171 aa):
MTSTGSIYTRFGDKQGLFKAIVEPVVQEMRHRFIQVQEDFHKMDEEQQMADMKSYSAEGMRGIVIFMYEHFNEFYLLLDASYGTEFQNFVDEMVDIEVSYTYKYMETIGCESVKSGLVTEDFIHIVTTAYFNGVFEIIRHQLDKDAALRYVDMLGKYHIAGFDTIFSPMKD